Protein AF-A0A7K1A0Y6-F1 (afdb_monomer_lite)

Sequence (116 aa):
MRDPDEFDEFYKQTRERLLLQTYALTGDLTAARSAVRDAFVVGWHHWRKVSQYDDPETWARPHAWAHAQRRHTARLWHREKGLDPELRATLEALARLTVPQRKVLLLTHLAAVSMR

Structure (mmCIF, N/CA/C/O backbone):
data_AF-A0A7K1A0Y6-F1
#
_entry.id   AF-A0A7K1A0Y6-F1
#
loop_
_atom_site.group_PDB
_atom_site.id
_atom_site.type_symbol
_atom_site.label_atom_id
_atom_site.label_alt_id
_atom_site.label_comp_id
_atom_site.label_asym_id
_atom_site.label_entity_id
_atom_site.label_seq_id
_atom_site.pdbx_PDB_ins_code
_atom_site.Cartn_x
_atom_site.Cartn_y
_atom_site.Cartn_z
_atom_site.occupancy
_atom_site.B_iso_or_equiv
_atom_site.auth_seq_id
_atom_site.auth_comp_id
_atom_site.auth_asym_id
_atom_site.auth_atom_id
_atom_site.pdbx_PDB_model_num
ATOM 1 N N . MET A 1 1 ? 16.756 8.831 -19.567 1.00 57.28 1 MET A N 1
ATOM 2 C CA . MET A 1 1 ? 15.932 7.692 -19.126 1.00 57.28 1 MET A CA 1
ATOM 3 C C . MET A 1 1 ? 15.388 7.018 -20.372 1.00 57.28 1 MET A C 1
ATOM 5 O O . MET A 1 1 ? 14.887 7.730 -21.230 1.00 57.28 1 MET A O 1
ATOM 9 N N . ARG A 1 2 ? 15.604 5.710 -20.530 1.00 63.88 2 ARG A N 1
ATOM 10 C CA . ARG A 1 2 ? 15.008 4.918 -21.611 1.00 63.88 2 ARG A CA 1
ATOM 11 C C . ARG A 1 2 ? 13.776 4.261 -20.996 1.00 63.88 2 ARG A C 1
ATOM 13 O O . ARG A 1 2 ? 13.935 3.618 -19.968 1.00 63.88 2 ARG A O 1
ATOM 20 N N . ASP A 1 3 ? 12.622 4.507 -21.591 1.00 84.69 3 ASP A N 1
ATOM 21 C CA . ASP A 1 3 ? 11.316 3.937 -21.245 1.00 84.69 3 ASP A CA 1
ATOM 22 C C . ASP A 1 3 ? 10.489 4.575 -20.100 1.00 84.69 3 ASP A C 1
ATOM 24 O O . ASP A 1 3 ? 10.378 4.018 -19.007 1.00 84.69 3 ASP A O 1
ATOM 28 N N . PRO A 1 4 ? 9.911 5.775 -20.327 1.00 90.12 4 PRO A N 1
ATOM 29 C CA . PRO A 1 4 ? 8.864 6.334 -19.465 1.00 90.12 4 PRO A CA 1
ATOM 30 C C . PRO A 1 4 ? 7.581 5.491 -19.439 1.00 90.12 4 PRO A C 1
ATOM 32 O O . PRO A 1 4 ? 6.945 5.400 -18.391 1.00 90.12 4 PRO A O 1
ATOM 35 N N . ASP A 1 5 ? 7.214 4.877 -20.566 1.00 95.31 5 ASP A N 1
ATOM 36 C CA . ASP A 1 5 ? 5.932 4.187 -20.724 1.00 95.31 5 ASP A CA 1
ATOM 37 C C . ASP A 1 5 ? 5.909 2.875 -19.927 1.00 95.31 5 ASP A C 1
AT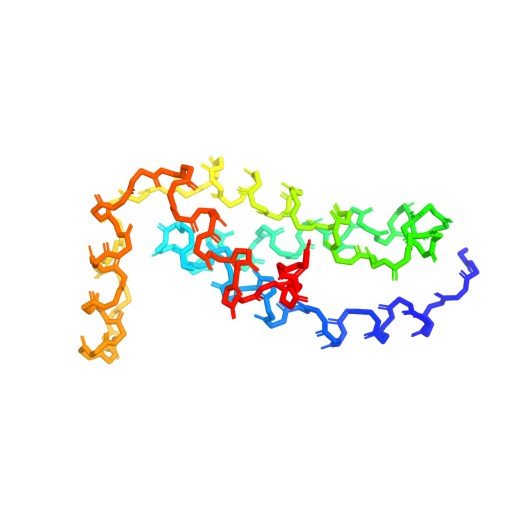OM 39 O O . ASP A 1 5 ? 4.941 2.598 -19.217 1.00 95.31 5 ASP A O 1
ATOM 43 N N . GLU A 1 6 ? 7.003 2.104 -19.944 1.00 95.44 6 GLU A N 1
ATOM 44 C CA . GLU A 1 6 ? 7.143 0.913 -19.098 1.00 95.44 6 GLU A CA 1
ATOM 45 C C . GLU A 1 6 ? 7.053 1.249 -17.599 1.00 95.44 6 GLU A C 1
ATOM 47 O O . GLU A 1 6 ? 6.445 0.502 -16.824 1.00 95.44 6 GLU A O 1
ATOM 52 N N . PHE A 1 7 ? 7.629 2.378 -17.167 1.00 96.19 7 PHE A N 1
ATOM 53 C CA . PHE A 1 7 ? 7.514 2.809 -15.773 1.00 96.19 7 PHE A CA 1
ATOM 54 C C . PHE A 1 7 ? 6.081 3.217 -15.422 1.00 96.19 7 PHE A C 1
ATOM 56 O O . PHE A 1 7 ? 5.598 2.880 -14.339 1.00 96.19 7 PHE A O 1
ATOM 63 N N . ASP A 1 8 ? 5.397 3.932 -16.315 1.00 97.00 8 ASP A N 1
ATOM 64 C CA . ASP A 1 8 ? 4.009 4.344 -16.112 1.00 97.00 8 ASP A CA 1
ATOM 65 C C . ASP A 1 8 ? 3.077 3.134 -15.990 1.00 97.00 8 ASP A C 1
ATOM 67 O O . ASP A 1 8 ? 2.202 3.113 -15.118 1.00 97.00 8 ASP A O 1
ATOM 71 N N . GLU A 1 9 ? 3.283 2.097 -16.802 1.00 96.19 9 GLU A N 1
ATOM 72 C CA . GLU A 1 9 ? 2.539 0.842 -16.685 1.00 96.19 9 GLU A CA 1
ATOM 73 C C . GLU A 1 9 ? 2.839 0.123 -15.368 1.00 96.19 9 GLU A C 1
ATOM 75 O O . GLU A 1 9 ? 1.909 -0.244 -14.641 1.00 96.19 9 GLU A O 1
ATOM 80 N N . PHE A 1 10 ? 4.113 0.019 -14.981 1.00 95.69 10 PHE A N 1
ATOM 81 C CA . PHE A 1 10 ? 4.492 -0.496 -13.664 1.00 95.69 10 PHE A CA 1
ATOM 82 C C . PHE A 1 10 ? 3.808 0.277 -12.525 1.00 95.69 10 PHE A C 1
ATOM 84 O O . PHE A 1 10 ? 3.238 -0.327 -11.610 1.00 95.69 10 PHE A O 1
ATOM 91 N N . TYR A 1 11 ? 3.808 1.610 -12.580 1.00 96.38 11 TYR A N 1
ATOM 92 C CA . TYR A 1 11 ? 3.152 2.459 -11.589 1.00 96.38 11 TYR A CA 1
ATOM 93 C C . TYR A 1 11 ? 1.645 2.187 -11.518 1.00 96.38 11 TYR A C 1
ATOM 95 O O . TYR A 1 11 ? 1.109 1.963 -10.428 1.00 96.38 11 TYR A O 1
ATOM 103 N N . LYS A 1 12 ? 0.948 2.170 -12.662 1.00 96.25 12 LYS A N 1
ATOM 104 C CA . LYS A 1 12 ? -0.501 1.909 -12.727 1.00 96.25 12 LYS A CA 1
ATOM 105 C C . LYS A 1 12 ? -0.857 0.540 -12.153 1.00 96.25 12 LYS A C 1
ATOM 107 O O . LYS A 1 12 ? -1.821 0.447 -11.397 1.00 96.25 12 LYS A O 1
ATOM 112 N N . GLN A 1 13 ? -0.070 -0.489 -12.462 1.00 94.56 13 GLN A N 1
ATOM 113 C CA . GLN A 1 13 ? -0.337 -1.866 -12.043 1.00 94.56 13 GLN A CA 1
ATOM 114 C C . GLN A 1 13 ? -0.077 -2.112 -10.549 1.00 94.56 13 GLN A C 1
ATOM 116 O O . GLN A 1 13 ? -0.739 -2.952 -9.940 1.00 94.56 13 GLN A O 1
ATOM 121 N N . THR A 1 14 ? 0.876 -1.400 -9.940 1.00 95.25 14 THR A N 1
ATOM 122 C CA . THR A 1 14 ? 1.390 -1.766 -8.604 1.00 95.25 14 THR A CA 1
ATOM 123 C C . THR A 1 14 ? 1.030 -0.779 -7.494 1.00 95.25 14 THR A C 1
ATOM 125 O O . THR A 1 14 ? 0.984 -1.162 -6.321 1.00 95.25 14 THR A O 1
ATOM 128 N N . ARG A 1 15 ? 0.723 0.489 -7.816 1.00 96.19 15 ARG A N 1
ATOM 129 C CA . ARG A 1 15 ? 0.549 1.549 -6.801 1.00 96.19 15 ARG A CA 1
ATOM 130 C C . ARG A 1 15 ? -0.547 1.257 -5.778 1.00 96.19 15 ARG A C 1
ATOM 132 O O . ARG A 1 15 ? -0.355 1.514 -4.592 1.00 96.19 15 ARG A O 1
ATOM 139 N N . GLU A 1 16 ? -1.688 0.731 -6.218 1.00 95.25 16 GLU A N 1
ATOM 140 C CA . GLU A 1 16 ? -2.858 0.511 -5.357 1.00 95.25 16 GLU A CA 1
ATOM 141 C C . GLU A 1 16 ? -2.602 -0.649 -4.401 1.00 95.25 16 GLU A C 1
ATOM 143 O O . GLU A 1 16 ? -2.864 -0.556 -3.202 1.00 95.25 16 GLU A O 1
ATOM 148 N N . ARG A 1 17 ? -1.968 -1.701 -4.917 1.00 94.81 17 ARG A N 1
ATOM 149 C CA . ARG A 1 17 ? -1.559 -2.872 -4.152 1.00 94.81 17 ARG A CA 1
ATOM 150 C C . ARG A 1 17 ? -0.501 -2.528 -3.101 1.00 94.81 17 ARG A C 1
ATOM 152 O O . ARG A 1 17 ? -0.648 -2.904 -1.936 1.00 94.81 17 ARG A O 1
ATOM 159 N N . LEU A 1 18 ? 0.519 -1.746 -3.462 1.00 96.81 18 LEU A N 1
ATOM 160 C CA . LEU A 1 18 ? 1.518 -1.255 -2.506 1.00 96.81 18 LEU A CA 1
ATOM 161 C C . LEU A 1 18 ? 0.910 -0.317 -1.453 1.00 96.81 18 LEU A C 1
ATOM 163 O O . LEU A 1 18 ? 1.303 -0.372 -0.282 1.00 96.81 18 LEU A O 1
ATOM 167 N N . LEU A 1 19 ? -0.065 0.515 -1.832 1.00 96.69 19 LEU A N 1
ATOM 168 C CA . LEU A 1 19 ? -0.789 1.369 -0.891 1.00 96.69 19 LEU A CA 1
ATOM 169 C C . LEU A 1 19 ? -1.590 0.540 0.114 1.00 96.69 19 LEU A C 1
ATOM 171 O O . LEU A 1 19 ? -1.469 0.766 1.317 1.00 96.69 19 LEU A O 1
ATOM 175 N N . LEU A 1 20 ? -2.339 -0.458 -0.357 1.00 94.62 20 LEU A N 1
ATOM 176 C CA . LEU A 1 20 ? -3.107 -1.341 0.515 1.00 94.62 20 LEU A CA 1
ATOM 177 C C . LEU A 1 20 ? -2.194 -2.104 1.483 1.00 94.62 20 LEU A C 1
ATOM 179 O O . LEU A 1 20 ? -2.467 -2.144 2.679 1.00 94.62 20 LEU A O 1
ATOM 183 N N . GLN A 1 21 ? -1.070 -2.643 1.001 1.00 95.94 21 GLN A N 1
ATOM 184 C CA . GLN A 1 21 ? -0.108 -3.343 1.854 1.00 95.94 21 GLN A CA 1
ATOM 185 C C . GLN A 1 21 ? 0.512 -2.428 2.914 1.00 95.94 21 GLN A C 1
ATOM 187 O O . GLN A 1 21 ? 0.594 -2.806 4.079 1.00 95.94 21 GLN A O 1
ATOM 192 N N . THR A 1 22 ? 0.963 -1.228 2.539 1.00 95.50 22 THR A N 1
ATOM 193 C CA . THR A 1 22 ? 1.588 -0.292 3.491 1.00 95.50 22 THR A CA 1
ATOM 194 C C . THR A 1 22 ? 0.585 0.247 4.510 1.00 95.50 22 THR A C 1
ATOM 196 O O . THR A 1 22 ? 0.939 0.425 5.681 1.00 95.50 22 THR A O 1
ATOM 199 N N . TYR A 1 23 ? -0.672 0.429 4.104 1.00 93.00 23 TYR A N 1
ATOM 200 C CA . TYR A 1 23 ? -1.752 0.792 5.010 1.00 93.00 23 TYR A CA 1
ATOM 201 C C . TYR A 1 23 ? -2.092 -0.355 5.963 1.00 93.00 23 TYR A C 1
ATOM 203 O O . TYR A 1 23 ? -2.029 -0.161 7.171 1.00 93.00 23 TYR A O 1
ATOM 211 N N . ALA A 1 24 ? -2.319 -1.570 5.468 1.00 92.62 24 ALA A N 1
ATOM 212 C CA . ALA A 1 24 ? -2.579 -2.741 6.307 1.00 92.62 24 ALA A CA 1
ATOM 213 C C . ALA A 1 24 ? -1.397 -3.083 7.239 1.00 92.62 24 ALA A C 1
ATOM 215 O O . ALA A 1 24 ? -1.583 -3.611 8.336 1.00 92.62 24 ALA A O 1
ATOM 216 N N . LEU A 1 25 ? -0.167 -2.739 6.842 1.00 93.50 25 LEU A N 1
ATOM 217 C CA . LEU A 1 25 ? 1.017 -2.910 7.676 1.00 93.50 25 LEU A CA 1
ATOM 218 C C . LEU A 1 25 ? 1.063 -1.931 8.855 1.00 93.50 25 LEU A C 1
ATOM 220 O O . LEU A 1 25 ? 1.633 -2.284 9.883 1.00 93.50 25 LEU A O 1
ATOM 224 N N . THR A 1 26 ? 0.519 -0.717 8.734 1.00 90.50 26 THR A N 1
ATOM 225 C CA . THR A 1 26 ? 0.760 0.371 9.708 1.00 90.50 26 THR A CA 1
ATOM 226 C C . THR A 1 26 ? -0.499 0.983 10.331 1.00 90.50 26 THR A C 1
ATOM 228 O O . THR A 1 26 ? -0.424 1.553 11.421 1.00 90.50 26 THR A O 1
ATOM 231 N N . GLY A 1 27 ? -1.645 0.876 9.660 1.00 88.12 27 GLY A N 1
ATOM 232 C CA . GLY A 1 27 ? -2.892 1.570 9.984 1.00 88.12 27 GLY A CA 1
ATOM 233 C C . GLY A 1 27 ? -2.839 3.090 9.777 1.00 88.12 27 GLY A C 1
ATO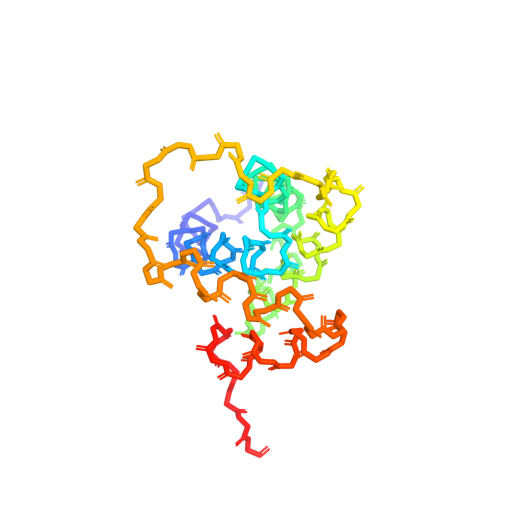M 234 O O . GLY A 1 27 ? -3.722 3.793 10.258 1.00 88.12 27 GLY A O 1
ATOM 235 N N . ASP A 1 28 ? -1.809 3.618 9.105 1.00 89.50 28 ASP A N 1
ATOM 236 C CA . ASP A 1 28 ? -1.589 5.055 8.895 1.00 89.50 28 ASP A CA 1
ATOM 237 C C . ASP A 1 28 ? -1.594 5.372 7.392 1.00 89.50 28 ASP A C 1
ATOM 239 O O . ASP A 1 28 ? -0.604 5.152 6.687 1.00 89.50 28 ASP A O 1
ATOM 243 N N . LEU A 1 29 ? -2.728 5.870 6.882 1.00 89.25 29 LEU A N 1
ATOM 244 C CA . LEU A 1 29 ? -2.897 6.128 5.449 1.00 89.25 29 LEU A CA 1
ATOM 245 C C . LEU A 1 29 ? -1.968 7.244 4.949 1.00 89.25 29 LEU A C 1
ATOM 247 O O . LEU A 1 29 ? -1.476 7.184 3.822 1.00 89.25 29 LEU A O 1
ATOM 251 N N . THR A 1 30 ? -1.682 8.244 5.785 1.00 90.69 30 THR A N 1
ATOM 252 C CA . THR A 1 30 ? -0.774 9.347 5.436 1.00 90.69 30 THR A CA 1
ATOM 253 C C . THR A 1 30 ? 0.656 8.838 5.274 1.00 90.69 30 THR A C 1
ATOM 255 O O . THR A 1 30 ? 1.325 9.158 4.282 1.00 90.69 30 THR A O 1
ATOM 258 N N . ALA A 1 31 ? 1.118 8.006 6.213 1.00 92.62 31 ALA A N 1
ATOM 259 C CA . ALA A 1 31 ? 2.424 7.361 6.121 1.00 92.62 31 ALA A CA 1
ATOM 260 C C . ALA A 1 31 ? 2.494 6.406 4.921 1.00 92.62 31 ALA A C 1
ATOM 262 O O . ALA A 1 31 ? 3.486 6.427 4.193 1.00 92.62 31 ALA A O 1
ATOM 263 N N . ALA A 1 32 ? 1.437 5.629 4.670 1.00 94.25 32 ALA A N 1
ATOM 264 C CA . ALA A 1 32 ? 1.339 4.713 3.536 1.00 94.25 32 ALA A CA 1
ATOM 265 C C . ALA A 1 32 ? 1.446 5.446 2.186 1.00 94.25 32 ALA A C 1
ATOM 267 O O . ALA A 1 32 ? 2.327 5.134 1.384 1.00 94.25 32 ALA A O 1
ATOM 268 N N . ARG A 1 33 ? 0.630 6.489 1.961 1.00 95.31 33 ARG A N 1
ATOM 269 C CA . ARG A 1 33 ? 0.673 7.306 0.731 1.00 95.31 33 ARG A CA 1
ATOM 270 C C . ARG A 1 33 ? 2.054 7.910 0.496 1.00 95.31 33 ARG A C 1
ATOM 272 O O . ARG A 1 33 ? 2.576 7.836 -0.615 1.00 95.31 33 ARG A O 1
ATOM 279 N N . SER A 1 34 ? 2.654 8.476 1.544 1.00 96.19 34 SER A N 1
ATOM 280 C CA . SER A 1 34 ? 3.988 9.079 1.461 1.00 96.19 34 SER A CA 1
ATOM 281 C C . SER A 1 34 ? 5.054 8.035 1.135 1.00 96.19 34 SER A C 1
ATOM 283 O O . SER A 1 34 ? 5.883 8.256 0.260 1.00 96.19 34 SER A O 1
ATOM 285 N N . ALA A 1 35 ? 5.005 6.873 1.787 1.00 97.56 35 ALA A N 1
ATOM 286 C CA . ALA A 1 35 ? 5.959 5.796 1.567 1.00 97.56 35 ALA A CA 1
ATOM 287 C C . ALA A 1 35 ? 5.883 5.209 0.152 1.00 97.56 35 ALA A C 1
ATOM 289 O O . ALA A 1 35 ? 6.922 4.955 -0.452 1.00 97.56 35 ALA A O 1
ATOM 290 N N . VAL A 1 36 ? 4.674 5.023 -0.386 1.00 98.00 36 VAL A N 1
ATOM 291 C CA . VAL A 1 36 ? 4.472 4.541 -1.759 1.00 98.00 36 VAL A CA 1
ATOM 292 C C . VAL A 1 36 ? 4.974 5.564 -2.772 1.00 98.00 36 VAL A C 1
ATOM 294 O O . VAL A 1 36 ? 5.725 5.203 -3.676 1.00 98.00 36 VAL A O 1
ATOM 297 N N . ARG A 1 37 ? 4.633 6.847 -2.597 1.00 97.69 37 ARG A N 1
ATOM 298 C CA . ARG A 1 37 ? 5.154 7.926 -3.446 1.00 97.69 37 ARG A CA 1
ATOM 299 C C . ARG A 1 37 ? 6.682 7.935 -3.446 1.00 97.69 37 ARG A C 1
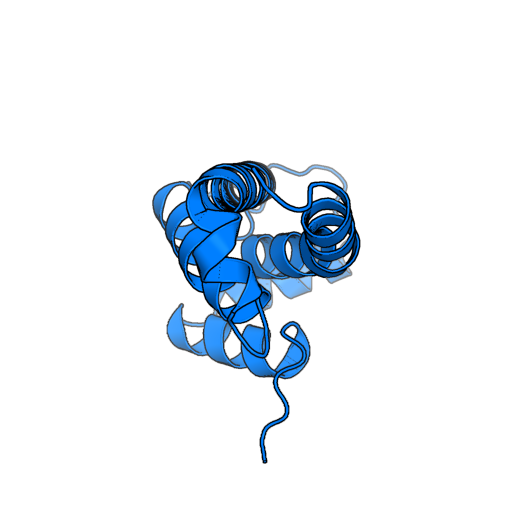ATOM 301 O O . ARG A 1 37 ? 7.285 7.931 -4.512 1.00 97.69 37 ARG A O 1
ATOM 308 N N . ASP A 1 38 ? 7.299 7.926 -2.267 1.00 97.56 38 ASP A N 1
ATOM 309 C CA . ASP A 1 38 ? 8.757 7.951 -2.138 1.00 97.56 38 ASP A CA 1
ATOM 310 C C . ASP A 1 38 ? 9.394 6.713 -2.796 1.00 97.56 38 ASP A C 1
ATOM 312 O O . ASP A 1 38 ? 10.405 6.837 -3.483 1.00 97.56 38 ASP A O 1
ATOM 316 N N . ALA A 1 39 ? 8.786 5.528 -2.653 1.00 97.88 39 ALA A N 1
ATOM 317 C CA . ALA A 1 39 ? 9.267 4.307 -3.297 1.00 97.88 39 ALA A CA 1
ATOM 318 C C . ALA A 1 39 ? 9.238 4.406 -4.830 1.00 97.88 39 ALA A C 1
ATOM 320 O O . ALA A 1 39 ? 10.207 4.004 -5.472 1.00 97.88 39 ALA A O 1
ATOM 321 N N . PHE A 1 40 ? 8.188 4.986 -5.420 1.00 97.75 40 PHE A N 1
ATOM 322 C CA . PHE A 1 40 ? 8.135 5.220 -6.866 1.00 97.75 40 PHE A CA 1
ATOM 323 C C . PHE A 1 40 ? 9.115 6.296 -7.329 1.00 97.75 40 PHE A C 1
ATOM 325 O O . PHE A 1 40 ? 9.753 6.109 -8.357 1.00 97.75 40 PHE A O 1
ATOM 332 N N . VAL A 1 41 ? 9.307 7.377 -6.565 1.00 97.25 41 VAL A N 1
ATOM 333 C CA . VAL A 1 41 ? 10.331 8.391 -6.878 1.00 97.25 41 VAL A CA 1
ATOM 334 C C . VAL A 1 41 ? 11.721 7.753 -6.914 1.00 97.25 41 VAL A C 1
ATOM 336 O O . VAL A 1 41 ? 12.475 7.939 -7.867 1.00 97.25 41 VAL A O 1
ATOM 339 N N . VAL A 1 42 ? 12.066 6.945 -5.909 1.00 96.44 42 VAL A N 1
ATOM 340 C CA . VAL A 1 42 ? 13.353 6.234 -5.890 1.00 96.44 42 VAL A CA 1
ATOM 341 C C . VAL A 1 42 ? 13.411 5.183 -7.005 1.00 96.44 42 VAL A C 1
ATOM 343 O O . VAL A 1 42 ? 14.455 5.037 -7.641 1.00 96.44 42 VAL A O 1
ATOM 346 N N . GLY A 1 43 ? 12.305 4.487 -7.280 1.00 96.56 43 GLY A N 1
ATOM 347 C CA . GLY A 1 43 ? 12.182 3.520 -8.373 1.00 96.56 43 GLY A CA 1
ATOM 348 C C . GLY A 1 43 ? 12.431 4.137 -9.744 1.00 96.56 43 GLY A C 1
ATOM 349 O O . GLY A 1 43 ? 13.192 3.575 -10.524 1.00 96.56 43 GLY A O 1
ATOM 350 N N . TRP A 1 44 ? 11.898 5.332 -9.992 1.00 96.38 44 TRP A N 1
ATOM 351 C CA . TRP A 1 44 ? 12.137 6.108 -11.207 1.00 96.38 44 TRP A CA 1
ATOM 352 C C . TRP A 1 44 ? 13.625 6.397 -11.413 1.00 96.38 44 TRP A C 1
ATOM 354 O O . TRP A 1 44 ? 14.190 6.102 -12.466 1.00 96.38 44 TRP A O 1
ATOM 364 N N . HIS A 1 45 ? 14.305 6.886 -10.370 1.00 95.81 45 HIS A N 1
ATOM 365 C CA . HIS A 1 45 ? 15.747 7.142 -10.425 1.00 95.81 45 HIS A CA 1
ATOM 366 C C . HIS A 1 45 ? 16.577 5.879 -10.701 1.00 95.81 45 HIS A C 1
ATOM 368 O O . HIS A 1 45 ? 17.670 5.974 -11.259 1.00 95.81 45 HIS A O 1
ATOM 374 N N . HIS A 1 46 ? 16.060 4.699 -10.350 1.00 95.19 46 HIS A N 1
ATOM 375 C CA . HIS A 1 46 ? 16.730 3.414 -10.534 1.00 95.19 46 HIS A CA 1
ATOM 376 C C . HIS A 1 46 ? 16.090 2.549 -11.628 1.00 95.19 46 HIS A C 1
ATOM 378 O O . HIS A 1 46 ? 16.397 1.358 -11.697 1.00 95.19 46 HIS A O 1
ATOM 384 N N . TRP A 1 47 ? 15.253 3.115 -12.508 1.00 96.12 47 TRP A N 1
ATOM 385 C CA . TRP A 1 47 ? 14.369 2.326 -13.374 1.00 96.12 47 TRP A CA 1
ATOM 386 C C . TRP A 1 47 ? 15.100 1.292 -14.234 1.00 96.12 47 TRP A C 1
ATOM 388 O O . TRP A 1 47 ? 14.667 0.148 -14.329 1.00 96.12 47 TRP A O 1
ATOM 398 N N . ARG A 1 48 ? 16.288 1.633 -14.751 1.00 93.94 48 ARG A N 1
ATOM 399 C CA . ARG A 1 48 ? 17.140 0.707 -15.523 1.00 93.94 48 ARG A CA 1
ATOM 400 C C . ARG A 1 48 ? 17.483 -0.586 -14.769 1.00 93.94 48 ARG A C 1
ATOM 402 O O . ARG A 1 48 ? 17.727 -1.606 -15.393 1.00 93.94 48 ARG A O 1
ATOM 409 N N . LYS A 1 49 ? 17.583 -0.528 -13.441 1.00 94.44 49 LYS A N 1
ATOM 410 C CA . LYS A 1 49 ? 17.815 -1.698 -12.584 1.00 94.44 49 LYS A CA 1
ATOM 411 C C . LYS A 1 49 ? 16.498 -2.381 -12.223 1.00 94.44 49 LYS A C 1
ATOM 413 O O . LYS A 1 49 ? 16.459 -3.599 -12.168 1.00 94.44 49 LYS A O 1
ATOM 418 N N . VAL A 1 50 ? 15.457 -1.602 -11.936 1.00 95.75 50 VAL A N 1
ATOM 419 C CA . VAL A 1 50 ? 14.159 -2.109 -11.464 1.00 95.75 50 VAL A CA 1
ATOM 420 C C . VAL A 1 50 ? 13.438 -2.912 -12.548 1.00 95.75 50 VAL A C 1
ATOM 422 O O . VAL A 1 50 ? 12.955 -4.000 -12.262 1.00 95.75 50 VAL A O 1
ATOM 425 N N . SER A 1 51 ? 13.454 -2.432 -13.793 1.00 95.38 51 SER A N 1
ATOM 426 C CA . SER A 1 51 ? 12.881 -3.110 -14.971 1.00 95.38 51 SER A CA 1
ATOM 427 C C . SER A 1 51 ? 13.517 -4.468 -15.295 1.00 95.38 51 SER A C 1
ATOM 429 O O . SER A 1 51 ? 12.941 -5.245 -16.043 1.00 95.38 51 SER A O 1
ATOM 431 N N . GLN A 1 52 ? 14.692 -4.781 -14.737 1.00 94.75 52 GLN A N 1
ATOM 432 C CA . GLN A 1 52 ? 15.376 -6.063 -14.953 1.00 94.75 52 GLN A CA 1
ATOM 433 C C . GLN A 1 52 ? 14.909 -7.173 -13.999 1.00 94.75 52 GLN A C 1
ATOM 435 O O . GLN A 1 52 ? 15.393 -8.297 -14.101 1.00 94.75 52 GLN A O 1
ATOM 440 N N . TYR A 1 53 ? 14.038 -6.864 -13.036 1.00 94.31 53 TYR A N 1
ATOM 441 C CA . TYR A 1 53 ? 13.467 -7.857 -12.127 1.00 94.31 53 TYR A CA 1
ATOM 442 C C . TYR A 1 53 ? 12.301 -8.560 -12.822 1.00 94.31 53 TYR A C 1
ATOM 444 O O . TYR A 1 53 ? 11.490 -7.890 -13.455 1.00 94.31 53 TYR A O 1
ATOM 452 N N . ASP A 1 54 ? 12.163 -9.873 -12.614 1.00 92.38 54 ASP A N 1
ATOM 453 C CA . ASP A 1 54 ? 10.988 -10.632 -13.079 1.00 92.38 54 ASP A CA 1
ATOM 454 C C . ASP A 1 54 ? 9.677 -10.029 -12.540 1.00 92.38 54 ASP A C 1
ATOM 456 O O . ASP A 1 54 ? 8.660 -9.998 -13.226 1.00 92.38 54 ASP A O 1
ATOM 460 N N . ASP A 1 55 ? 9.726 -9.509 -11.307 1.00 92.25 55 ASP A N 1
ATOM 461 C CA . ASP A 1 55 ? 8.683 -8.685 -10.699 1.00 92.25 55 ASP A CA 1
ATOM 462 C C . ASP A 1 55 ? 9.292 -7.385 -10.131 1.00 92.25 55 ASP A C 1
ATOM 464 O O . ASP A 1 55 ? 9.871 -7.390 -9.033 1.00 92.25 55 ASP A O 1
ATOM 468 N N . PRO A 1 56 ? 9.142 -6.245 -10.832 1.00 94.56 56 PRO A N 1
ATOM 469 C CA . PRO A 1 56 ? 9.558 -4.929 -10.348 1.00 94.56 56 PRO A CA 1
ATOM 470 C C . PRO A 1 56 ? 8.969 -4.540 -8.981 1.00 94.56 56 PRO A C 1
ATOM 472 O O . PRO A 1 56 ? 9.602 -3.806 -8.211 1.00 94.56 56 PRO A O 1
ATOM 475 N N . GLU A 1 57 ? 7.780 -5.043 -8.621 1.00 94.50 57 GLU A N 1
ATOM 476 C CA . GLU A 1 57 ? 7.161 -4.749 -7.326 1.00 94.50 57 GLU A CA 1
ATOM 477 C C . GLU A 1 57 ? 7.976 -5.335 -6.171 1.00 94.50 57 GLU A C 1
ATOM 479 O O . GLU A 1 57 ? 8.077 -4.711 -5.113 1.00 94.50 57 GLU A O 1
ATOM 484 N N . THR A 1 58 ? 8.625 -6.484 -6.366 1.00 94.56 58 THR A N 1
ATOM 485 C CA . THR A 1 58 ? 9.494 -7.108 -5.358 1.00 94.56 58 THR A CA 1
ATOM 486 C C . THR A 1 58 ? 10.693 -6.224 -4.994 1.00 94.56 58 THR A C 1
ATOM 488 O O . THR A 1 58 ? 11.157 -6.260 -3.851 1.00 94.56 58 THR A O 1
ATOM 491 N N . TRP A 1 59 ? 11.137 -5.341 -5.895 1.00 95.88 59 TRP A N 1
ATOM 492 C CA . TRP A 1 59 ? 12.134 -4.316 -5.578 1.00 95.88 59 TRP A CA 1
ATOM 493 C C . TRP A 1 59 ? 11.534 -3.125 -4.808 1.00 95.88 59 TRP A C 1
ATOM 495 O O . TRP A 1 59 ? 12.119 -2.647 -3.830 1.00 95.88 59 TRP A O 1
ATOM 505 N N . ALA A 1 60 ? 10.353 -2.642 -5.208 1.00 96.12 60 ALA A N 1
ATOM 506 C CA . ALA A 1 60 ? 9.721 -1.459 -4.612 1.00 96.12 60 ALA A CA 1
ATOM 507 C C . ALA A 1 60 ? 9.101 -1.729 -3.226 1.00 96.12 60 ALA A C 1
ATOM 509 O O . ALA A 1 60 ? 9.169 -0.884 -2.328 1.00 96.12 60 ALA A O 1
ATOM 510 N N . ARG A 1 61 ? 8.538 -2.924 -3.019 1.00 96.94 61 ARG A N 1
ATOM 511 C CA . ARG A 1 61 ? 7.858 -3.361 -1.791 1.00 96.94 61 ARG A CA 1
ATOM 512 C C . ARG A 1 61 ? 8.685 -3.154 -0.517 1.00 96.94 61 ARG A C 1
ATOM 514 O O . ARG A 1 61 ? 8.176 -2.490 0.389 1.00 96.94 61 ARG A O 1
ATOM 521 N N . PRO A 1 62 ? 9.935 -3.649 -0.394 1.00 96.31 62 PRO A N 1
ATOM 522 C CA . PRO A 1 62 ? 10.721 -3.450 0.823 1.00 96.31 62 PRO A CA 1
ATOM 523 C C . PRO A 1 62 ? 10.998 -1.969 1.111 1.00 96.31 62 PRO A C 1
ATOM 525 O O . PRO A 1 62 ? 10.987 -1.576 2.279 1.00 96.31 62 PRO A O 1
ATOM 528 N N . HIS A 1 63 ? 11.171 -1.132 0.080 1.00 96.50 63 HIS A N 1
ATOM 529 C CA . HIS A 1 63 ? 11.344 0.314 0.242 1.00 96.50 63 HIS A CA 1
ATOM 530 C C . HIS A 1 63 ? 10.071 0.961 0.795 1.00 96.50 63 HIS A C 1
ATOM 532 O O . HIS A 1 63 ? 10.121 1.622 1.835 1.00 96.50 63 HIS A O 1
ATOM 538 N N . ALA A 1 64 ? 8.923 0.704 0.163 1.00 97.69 64 ALA A N 1
ATOM 539 C CA . ALA A 1 64 ? 7.631 1.218 0.610 1.00 97.69 64 ALA A CA 1
ATOM 540 C C . ALA A 1 64 ? 7.313 0.761 2.046 1.00 97.69 64 ALA A C 1
ATOM 542 O O . ALA A 1 64 ? 6.963 1.569 2.907 1.00 97.69 64 ALA A O 1
ATOM 543 N N . TRP A 1 65 ? 7.512 -0.522 2.355 1.00 97.31 65 TRP A N 1
ATOM 544 C CA . TRP A 1 65 ? 7.259 -1.070 3.687 1.00 97.31 65 TRP A CA 1
ATOM 545 C C . TRP A 1 65 ? 8.179 -0.470 4.745 1.00 97.31 65 TRP A C 1
ATOM 547 O O . TRP A 1 65 ? 7.715 -0.130 5.836 1.00 97.31 65 TRP A O 1
ATOM 557 N N . ALA A 1 66 ? 9.477 -0.342 4.462 1.00 96.31 66 ALA A N 1
ATOM 558 C CA . ALA A 1 66 ? 10.427 0.258 5.393 1.00 96.31 66 ALA A CA 1
ATOM 559 C C . ALA A 1 66 ? 10.112 1.740 5.638 1.00 96.31 66 ALA A C 1
ATOM 561 O O . ALA A 1 66 ? 10.129 2.184 6.786 1.00 96.31 66 ALA A O 1
ATOM 562 N N . HIS A 1 67 ? 9.778 2.501 4.590 1.00 96.06 67 HIS A N 1
ATOM 563 C CA . HIS A 1 67 ? 9.395 3.908 4.720 1.00 96.06 67 HIS A CA 1
ATOM 564 C C . HIS A 1 67 ? 8.110 4.078 5.537 1.00 96.06 67 HIS A C 1
ATOM 566 O O . HIS A 1 67 ? 8.084 4.930 6.426 1.00 96.06 67 HIS A O 1
ATOM 572 N N . ALA A 1 68 ? 7.092 3.244 5.299 1.00 95.19 68 ALA A N 1
ATOM 573 C CA . ALA A 1 68 ? 5.843 3.272 6.055 1.00 95.19 68 ALA A CA 1
ATOM 574 C C . ALA A 1 68 ? 6.085 2.954 7.539 1.00 95.19 68 ALA A C 1
ATOM 576 O O . ALA A 1 68 ? 5.698 3.728 8.406 1.00 95.19 68 ALA A O 1
ATOM 577 N N . GLN A 1 69 ? 6.815 1.877 7.849 1.00 93.44 69 GLN A N 1
ATOM 578 C CA . GLN A 1 69 ? 7.139 1.500 9.235 1.00 93.44 69 GLN A CA 1
ATOM 579 C C . GLN A 1 69 ? 8.025 2.525 9.957 1.00 93.44 69 GLN A C 1
ATOM 581 O O . GLN A 1 69 ? 7.935 2.665 11.168 1.00 93.44 69 GLN A O 1
ATOM 586 N N . ARG A 1 70 ? 8.900 3.254 9.262 1.00 92.31 70 ARG A N 1
ATOM 587 C CA . ARG A 1 70 ? 9.711 4.298 9.916 1.00 92.31 70 ARG A CA 1
ATOM 588 C C . ARG A 1 70 ? 8.912 5.561 10.216 1.00 92.31 70 ARG A C 1
ATOM 590 O O . ARG A 1 70 ? 9.230 6.258 11.169 1.00 92.31 70 ARG A O 1
ATOM 597 N N . ARG A 1 71 ? 7.917 5.874 9.382 1.00 88.00 71 ARG A N 1
ATOM 598 C CA . ARG A 1 71 ? 7.155 7.128 9.455 1.00 88.00 71 ARG A CA 1
ATOM 599 C C . ARG A 1 71 ? 5.787 6.987 10.110 1.00 88.00 71 ARG A C 1
ATOM 601 O O . ARG A 1 71 ? 5.191 8.009 10.433 1.00 88.00 71 ARG A O 1
ATOM 608 N N . HIS A 1 72 ? 5.291 5.766 10.309 1.00 85.69 72 HIS A N 1
ATOM 609 C CA . HIS A 1 72 ? 4.036 5.569 11.022 1.00 85.69 72 HIS A CA 1
ATOM 610 C C . HIS A 1 72 ? 4.178 6.042 12.469 1.00 85.69 72 HIS A C 1
ATOM 612 O O . HIS A 1 72 ? 5.164 5.759 13.149 1.00 85.69 72 HIS A O 1
ATOM 618 N N . THR A 1 73 ? 3.171 6.761 12.945 1.00 76.19 73 THR A N 1
ATOM 619 C CA . THR A 1 73 ? 3.139 7.305 14.312 1.00 76.19 73 THR A CA 1
ATOM 620 C C . THR A 1 73 ? 2.015 6.662 15.116 1.00 76.19 73 THR A C 1
ATOM 622 O O . THR A 1 73 ? 1.340 7.326 15.897 1.00 76.19 73 THR A O 1
ATOM 625 N N . ALA A 1 74 ? 1.768 5.369 14.874 1.00 62.16 74 ALA A N 1
ATOM 626 C CA . ALA A 1 74 ? 0.547 4.647 15.226 1.00 62.16 74 ALA A CA 1
ATOM 627 C C . ALA A 1 74 ? 0.161 4.705 16.723 1.00 62.16 74 ALA A C 1
ATOM 629 O O . ALA A 1 74 ? 0.399 3.791 17.505 1.00 62.16 74 ALA A O 1
ATOM 630 N N . ARG A 1 75 ? -0.521 5.800 17.075 1.00 58.00 75 ARG A N 1
ATOM 631 C CA . ARG A 1 75 ? -1.680 5.909 17.979 1.00 58.00 75 ARG A CA 1
ATOM 632 C C . ARG A 1 75 ? -2.902 6.485 17.238 1.00 58.00 75 ARG A C 1
ATOM 634 O O . ARG A 1 75 ? -3.903 6.841 17.847 1.00 58.00 75 ARG A O 1
ATOM 641 N N . LEU A 1 76 ? -2.811 6.608 15.910 1.00 55.97 76 LEU A N 1
ATOM 642 C CA . LEU A 1 76 ? -3.770 7.300 15.044 1.00 55.97 76 LEU A CA 1
ATOM 643 C C . LEU A 1 76 ? -4.692 6.354 14.263 1.00 55.97 76 LEU A C 1
ATOM 645 O O . LEU A 1 76 ? -5.328 6.798 13.312 1.00 55.97 76 LEU A O 1
ATOM 649 N N . TRP A 1 77 ? -4.852 5.098 14.700 1.00 55.09 77 TRP A N 1
ATOM 650 C CA . TRP A 1 77 ? -5.862 4.161 14.165 1.00 55.09 77 TRP A CA 1
ATOM 651 C C . TRP A 1 77 ? -7.310 4.683 14.301 1.00 55.09 77 TRP A C 1
ATOM 653 O O . TRP A 1 77 ? -8.247 4.105 13.763 1.00 55.09 77 TRP A O 1
ATOM 663 N N . HIS A 1 78 ? -7.479 5.829 14.970 1.00 53.25 78 HIS A N 1
ATOM 664 C CA . HIS A 1 78 ? -8.739 6.531 15.194 1.00 53.25 78 HIS A CA 1
ATOM 665 C C . HIS A 1 78 ? -8.829 7.918 14.531 1.00 53.25 78 HIS A C 1
ATOM 667 O O . HIS A 1 78 ? -9.811 8.624 14.758 1.00 53.25 78 HIS A O 1
ATOM 673 N N . ARG A 1 79 ? -7.827 8.370 13.753 1.00 55.00 79 ARG A N 1
ATOM 674 C CA . ARG A 1 79 ? -7.885 9.723 13.156 1.00 55.00 79 ARG A CA 1
ATOM 675 C C . ARG A 1 79 ? -8.777 9.792 11.918 1.00 55.00 79 ARG A C 1
ATOM 677 O O . ARG A 1 79 ? -9.346 10.852 11.660 1.00 55.00 79 ARG A O 1
ATOM 684 N N . GLU A 1 80 ? -8.930 8.689 11.186 1.00 62.84 80 GLU A N 1
ATOM 685 C CA . GLU A 1 80 ? -9.881 8.621 10.076 1.00 62.84 80 GLU A CA 1
ATOM 686 C C . GLU A 1 80 ? -11.304 8.445 10.607 1.00 62.84 80 GLU A C 1
ATOM 688 O O . GLU A 1 80 ? -11.795 7.349 10.897 1.00 62.84 80 GLU A O 1
ATOM 693 N N . LYS A 1 81 ? -11.965 9.591 10.771 1.00 64.62 81 LYS A N 1
ATOM 694 C CA . LYS A 1 81 ? -13.398 9.660 11.037 1.00 64.62 81 LYS A CA 1
ATOM 695 C C . LYS A 1 81 ? -14.141 9.100 9.824 1.00 64.62 81 LYS A C 1
ATOM 697 O O . LYS A 1 81 ? -13.845 9.484 8.699 1.00 64.62 81 LYS A O 1
ATOM 702 N N . GLY A 1 82 ? -15.109 8.219 10.062 1.00 73.12 82 GLY A N 1
ATOM 703 C CA . GLY A 1 82 ? -15.941 7.658 8.994 1.00 73.12 82 GLY A CA 1
ATOM 704 C C . GLY A 1 82 ? -15.371 6.420 8.303 1.00 73.12 82 GLY A C 1
ATOM 705 O O . GLY A 1 82 ? -15.929 6.009 7.293 1.00 73.12 82 GLY A O 1
ATOM 706 N N . LEU A 1 83 ? -14.312 5.798 8.842 1.00 78.56 83 LEU A N 1
ATOM 707 C CA . LEU A 1 83 ? -13.946 4.449 8.408 1.00 78.56 83 LEU A CA 1
ATOM 708 C C . LEU A 1 83 ? -15.133 3.501 8.585 1.00 78.56 83 LEU A C 1
ATOM 710 O O . LEU A 1 83 ? -15.792 3.497 9.635 1.00 78.56 83 LEU A O 1
ATOM 714 N N . ASP A 1 84 ? -15.352 2.682 7.568 1.00 85.25 84 ASP A N 1
ATOM 715 C CA . ASP A 1 84 ? -16.282 1.569 7.628 1.00 85.25 84 ASP A CA 1
ATOM 716 C C . ASP A 1 84 ? -15.974 0.667 8.854 1.00 85.25 84 ASP A C 1
ATOM 718 O O . ASP A 1 84 ? -14.796 0.429 9.161 1.00 85.25 84 ASP A O 1
ATOM 722 N N . PRO A 1 85 ? -16.987 0.221 9.627 1.00 87.00 85 PRO A N 1
ATOM 723 C CA . PRO A 1 85 ? -16.767 -0.607 10.810 1.00 87.00 85 PRO A CA 1
ATOM 724 C C . PRO A 1 85 ? -16.022 -1.918 10.543 1.00 87.00 85 PRO A C 1
ATOM 726 O O . PRO A 1 85 ? -15.208 -2.311 11.380 1.00 87.00 85 PRO A O 1
ATOM 729 N N . GLU A 1 86 ? -16.254 -2.570 9.402 1.00 87.56 86 GLU A N 1
ATOM 730 C CA . GLU A 1 86 ? -15.580 -3.822 9.044 1.00 87.56 86 GLU A CA 1
ATOM 731 C C . GLU A 1 86 ? -14.101 -3.573 8.729 1.00 87.56 86 GLU A C 1
ATOM 733 O O . GLU A 1 86 ? -13.214 -4.275 9.232 1.00 87.56 86 GLU A O 1
ATOM 738 N N . LEU A 1 87 ? -13.805 -2.498 7.993 1.00 85.31 87 LEU A N 1
ATOM 739 C CA . LEU A 1 87 ? -12.430 -2.061 7.757 1.00 85.31 87 LEU A CA 1
ATOM 740 C C . LEU A 1 87 ? -11.705 -1.725 9.070 1.00 85.31 87 LEU A C 1
ATOM 742 O O . LEU A 1 87 ? -10.560 -2.135 9.272 1.00 85.31 87 LEU A O 1
ATOM 746 N N . ARG A 1 88 ? -12.371 -1.029 9.999 1.00 85.69 88 ARG A N 1
ATOM 747 C CA . ARG A 1 88 ? -11.806 -0.732 11.326 1.00 85.69 88 ARG A CA 1
ATOM 748 C C . ARG A 1 88 ? -11.485 -2.011 12.099 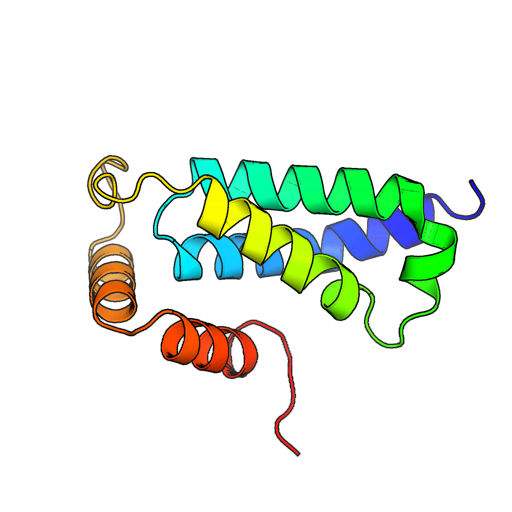1.00 85.69 88 ARG A C 1
ATOM 750 O O . ARG A 1 88 ? -10.368 -2.144 12.594 1.00 85.69 88 ARG A O 1
ATOM 757 N N . ALA A 1 89 ? -12.424 -2.956 12.156 1.00 88.69 89 ALA A N 1
ATOM 758 C CA . ALA A 1 89 ? -12.222 -4.242 12.820 1.00 88.69 89 ALA A CA 1
ATOM 759 C C . ALA A 1 89 ? -11.056 -5.031 12.197 1.00 88.69 89 ALA A C 1
ATOM 761 O O . ALA A 1 89 ? -10.254 -5.632 12.912 1.00 88.69 89 ALA A O 1
ATOM 762 N N . THR A 1 90 ? -10.907 -4.969 10.872 1.00 89.31 90 THR A N 1
ATOM 763 C CA . THR A 1 90 ? -9.791 -5.595 10.150 1.00 89.31 90 THR A CA 1
ATOM 764 C C . THR A 1 90 ? -8.444 -4.990 10.552 1.00 89.31 90 THR A C 1
ATOM 766 O O . THR A 1 90 ? -7.499 -5.721 10.854 1.00 89.31 90 THR A O 1
ATOM 769 N N . LEU A 1 91 ? -8.342 -3.659 10.610 1.00 87.75 91 LEU A N 1
ATOM 770 C CA . LEU A 1 91 ? -7.114 -2.974 11.030 1.00 87.75 91 LEU A CA 1
ATOM 771 C C . LEU A 1 91 ? -6.773 -3.259 12.499 1.00 87.75 91 LEU A C 1
ATOM 773 O O . LEU A 1 91 ? -5.607 -3.487 12.823 1.00 87.75 91 LEU A O 1
ATOM 777 N N . GLU A 1 92 ? -7.776 -3.314 13.376 1.00 88.06 92 GLU A N 1
ATOM 778 C CA . GLU A 1 92 ? -7.608 -3.710 14.779 1.00 88.06 92 GLU A CA 1
ATOM 779 C C . GLU A 1 92 ? -7.151 -5.169 14.924 1.00 88.06 92 GLU A C 1
ATOM 781 O O . GLU A 1 92 ? -6.315 -5.475 15.777 1.00 88.06 92 GLU A O 1
ATOM 786 N N . ALA A 1 93 ? -7.646 -6.080 14.084 1.00 91.69 93 ALA A N 1
ATOM 787 C CA . ALA A 1 93 ? -7.192 -7.467 14.062 1.00 91.69 93 ALA A CA 1
ATOM 788 C C . ALA A 1 93 ? -5.733 -7.575 13.586 1.00 91.69 93 ALA A C 1
ATOM 790 O O . ALA A 1 93 ? -4.919 -8.233 14.236 1.00 91.69 93 ALA A O 1
ATOM 791 N N . LEU A 1 94 ? -5.369 -6.872 12.507 1.00 91.31 94 LEU A N 1
ATOM 792 C CA . LEU A 1 94 ? -3.990 -6.813 12.006 1.00 91.31 94 LEU A CA 1
ATOM 793 C C . LEU A 1 94 ? -3.031 -6.215 13.042 1.00 91.31 94 LEU A C 1
ATOM 795 O O . LEU A 1 94 ? -1.899 -6.677 13.182 1.00 91.31 94 LEU A O 1
ATOM 799 N N . ALA A 1 95 ? -3.482 -5.219 13.802 1.00 88.44 95 ALA A N 1
ATOM 800 C CA . ALA A 1 95 ? -2.720 -4.592 14.874 1.00 88.44 95 ALA A CA 1
ATOM 801 C C . ALA A 1 95 ? -2.330 -5.549 16.012 1.00 88.44 95 ALA A C 1
ATOM 803 O O . ALA A 1 95 ? -1.293 -5.347 16.646 1.00 88.44 95 ALA A O 1
ATOM 804 N N . 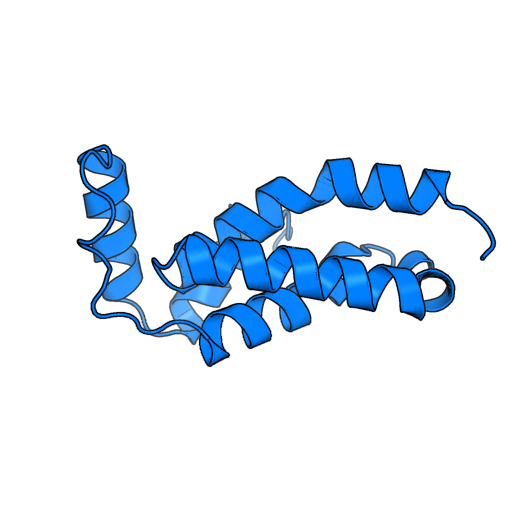ARG A 1 96 ? -3.121 -6.602 16.257 1.00 92.00 96 ARG A N 1
ATOM 805 C CA . ARG A 1 96 ? -2.813 -7.636 17.264 1.00 92.00 96 ARG A CA 1
ATOM 806 C C . ARG A 1 96 ? -1.673 -8.560 16.837 1.00 92.00 96 ARG A C 1
ATOM 808 O O . ARG A 1 96 ? -1.136 -9.291 17.664 1.00 92.00 96 ARG A O 1
ATOM 815 N N . LEU A 1 97 ? -1.295 -8.533 15.561 1.00 93.88 97 LEU A N 1
ATOM 816 C CA . LEU A 1 97 ? -0.219 -9.346 15.017 1.00 93.88 97 LEU A CA 1
ATOM 817 C C . LEU A 1 97 ? 1.133 -8.634 15.122 1.00 93.88 97 LEU A C 1
ATOM 819 O O . LEU A 1 97 ? 1.269 -7.417 14.919 1.00 93.88 97 LEU A O 1
ATOM 823 N N . THR A 1 98 ? 2.180 -9.427 15.336 1.00 94.19 98 THR A N 1
ATOM 824 C CA . THR A 1 98 ? 3.559 -8.946 15.217 1.00 94.19 98 THR A CA 1
ATOM 825 C C . THR A 1 98 ? 3.834 -8.470 13.787 1.00 94.19 98 THR A C 1
ATOM 827 O O . THR A 1 98 ? 3.201 -8.905 12.821 1.00 94.19 98 THR A O 1
ATOM 830 N N . VAL A 1 99 ? 4.803 -7.568 13.623 1.00 91.75 99 VAL A N 1
ATOM 831 C CA . VAL A 1 99 ? 5.192 -7.066 12.295 1.00 91.75 99 VAL A CA 1
ATOM 832 C C . VAL A 1 99 ? 5.557 -8.205 11.324 1.00 91.75 99 VAL A C 1
ATOM 834 O O . VAL A 1 99 ? 5.085 -8.157 10.188 1.00 91.75 99 VAL A O 1
ATOM 837 N N . PRO A 1 100 ? 6.333 -9.240 11.712 1.00 95.19 100 PRO A N 1
ATOM 838 C CA . PRO A 1 100 ? 6.591 -10.381 10.833 1.00 95.19 100 PRO A CA 1
ATOM 839 C C . PRO A 1 100 ? 5.317 -11.122 10.408 1.00 95.19 100 PRO A C 1
ATOM 841 O O . PRO A 1 100 ? 5.151 -11.392 9.223 1.00 95.19 100 PRO A O 1
ATOM 844 N N . GLN A 1 101 ? 4.385 -11.382 11.333 1.00 95.88 101 GLN A N 1
ATOM 845 C CA . GLN A 1 101 ? 3.112 -12.049 11.019 1.00 95.88 101 GLN A CA 1
ATOM 846 C C . GLN A 1 101 ? 2.268 -11.239 10.028 1.00 95.88 101 GLN A C 1
ATOM 848 O O . GLN A 1 101 ? 1.772 -11.797 9.051 1.00 95.88 101 GLN A O 1
ATOM 853 N N . ARG A 1 102 ? 2.166 -9.913 10.220 1.00 95.38 102 AR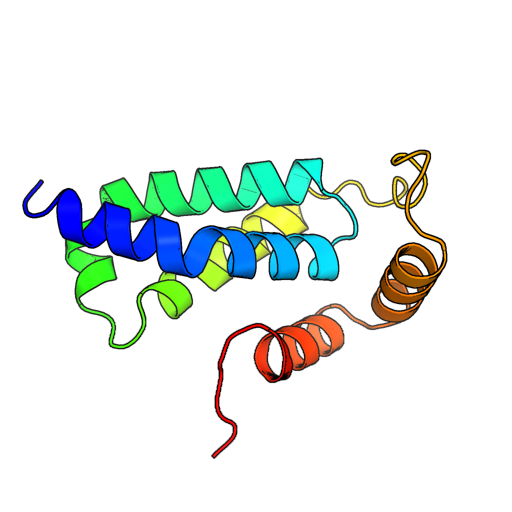G A N 1
ATOM 854 C CA . ARG A 1 102 ? 1.508 -9.026 9.245 1.00 95.38 102 ARG A CA 1
ATOM 855 C C . ARG A 1 102 ? 2.152 -9.149 7.873 1.00 95.38 102 ARG A C 1
ATOM 857 O O . ARG A 1 102 ? 1.453 -9.367 6.896 1.00 95.38 102 ARG A O 1
ATOM 864 N N . LYS A 1 103 ? 3.480 -9.059 7.789 1.00 94.88 103 LYS A N 1
ATOM 865 C CA . LYS A 1 103 ? 4.203 -9.158 6.513 1.00 94.88 103 LYS A CA 1
ATOM 866 C C . LYS A 1 103 ? 3.916 -10.470 5.782 1.00 94.88 103 LYS A C 1
ATOM 868 O O . LYS A 1 103 ? 3.668 -10.426 4.584 1.00 94.88 103 LYS A O 1
ATOM 873 N N . VAL A 1 104 ? 3.897 -11.602 6.487 1.00 95.12 104 VAL A N 1
ATOM 874 C CA . VAL A 1 104 ? 3.566 -12.910 5.892 1.00 95.12 104 VAL A CA 1
ATOM 875 C C . VAL A 1 104 ? 2.151 -12.915 5.308 1.00 95.12 104 VAL A C 1
ATOM 877 O O . VAL A 1 104 ? 1.976 -13.297 4.151 1.00 95.12 104 VAL A O 1
ATOM 880 N N . LEU A 1 105 ? 1.153 -12.429 6.054 1.00 93.69 105 LEU A N 1
ATOM 881 C CA . LEU A 1 105 ? -0.223 -12.326 5.552 1.00 93.69 105 LEU A CA 1
ATOM 882 C C . LEU A 1 105 ? -0.316 -11.424 4.319 1.00 93.69 105 LEU A C 1
ATOM 884 O O . LEU A 1 105 ? -0.945 -11.790 3.332 1.00 93.69 105 LEU A O 1
ATOM 888 N N . LEU A 1 106 ? 0.336 -10.260 4.350 1.00 93.00 106 LEU A N 1
ATOM 889 C CA . LEU A 1 106 ? 0.310 -9.315 3.234 1.00 93.00 106 LEU A CA 1
ATOM 890 C C . LEU A 1 106 ? 1.000 -9.880 1.990 1.00 93.00 106 LEU A C 1
ATOM 892 O O . LEU A 1 106 ? 0.511 -9.662 0.886 1.00 93.00 106 LEU A O 1
ATOM 896 N N . LEU A 1 107 ? 2.100 -10.623 2.149 1.00 92.75 107 LEU A N 1
ATOM 897 C CA . LEU A 1 107 ? 2.736 -11.307 1.022 1.00 92.75 107 LEU A CA 1
ATOM 898 C C . LEU A 1 107 ? 1.794 -12.353 0.416 1.00 92.75 107 LEU A C 1
ATOM 900 O O . LEU A 1 107 ? 1.598 -12.375 -0.795 1.00 92.75 107 LEU A O 1
ATOM 904 N N . THR A 1 108 ? 1.160 -13.158 1.267 1.00 88.69 108 THR A N 1
ATOM 905 C CA . THR A 1 108 ? 0.305 -14.274 0.841 1.00 88.69 108 THR A CA 1
ATOM 906 C C . THR A 1 108 ? -0.994 -13.802 0.185 1.00 88.69 108 THR A C 1
ATOM 908 O O . THR A 1 108 ? -1.425 -14.368 -0.813 1.00 88.69 108 THR A O 1
ATOM 911 N N . HIS A 1 109 ? -1.623 -12.754 0.720 1.00 88.44 109 HIS A N 1
ATOM 912 C CA . HIS A 1 109 ? -2.956 -12.330 0.281 1.00 88.44 109 HIS A CA 1
ATOM 913 C C . HIS A 1 109 ? -2.950 -11.113 -0.640 1.00 88.44 109 HIS A C 1
ATOM 915 O O . HIS A 1 109 ? -3.866 -10.961 -1.442 1.00 88.44 109 HIS A O 1
ATOM 921 N N . LEU A 1 110 ? -1.950 -10.233 -0.532 1.00 85.19 110 LEU A N 1
ATOM 922 C CA . LEU A 1 110 ? -1.978 -8.924 -1.188 1.00 85.19 110 LEU A CA 1
ATOM 923 C C . LEU A 1 110 ? -0.790 -8.652 -2.104 1.00 85.19 110 LEU A C 1
ATOM 925 O O . LEU A 1 110 ? -0.798 -7.610 -2.743 1.00 85.19 110 LEU A O 1
ATOM 929 N N . ALA A 1 111 ? 0.232 -9.504 -2.176 1.00 77.00 111 ALA A N 1
ATOM 930 C CA . ALA A 1 111 ? 1.421 -9.254 -3.000 1.00 77.00 111 ALA A CA 1
ATOM 931 C C . ALA A 1 111 ? 1.479 -10.087 -4.289 1.00 77.00 111 ALA A C 1
ATOM 933 O O . ALA A 1 111 ? 2.508 -10.078 -4.955 1.00 77.00 111 ALA A O 1
ATOM 934 N N . ALA A 1 112 ? 0.402 -10.802 -4.636 1.00 67.94 112 ALA A N 1
ATOM 935 C CA . ALA A 1 112 ? 0.379 -11.782 -5.731 1.00 67.94 112 ALA A CA 1
ATOM 936 C C . ALA A 1 112 ? 1.512 -12.828 -5.644 1.00 67.94 112 ALA A C 1
ATOM 938 O O . ALA A 1 112 ? 1.904 -13.420 -6.649 1.00 67.94 112 ALA A O 1
ATOM 939 N N . VAL A 1 113 ? 2.040 -13.075 -4.440 1.00 58.53 113 VAL A N 1
ATOM 940 C CA . VAL A 1 113 ? 3.068 -14.091 -4.226 1.00 58.53 113 VAL A CA 1
ATOM 941 C C . VAL A 1 113 ? 2.373 -15.446 -4.212 1.00 58.53 113 VAL A C 1
ATOM 943 O O . VAL A 1 113 ? 1.585 -15.742 -3.317 1.00 58.53 113 VAL A O 1
ATOM 946 N N . SER A 1 114 ? 2.654 -16.274 -5.217 1.00 47.91 114 SER A N 1
ATOM 947 C CA . SER A 1 114 ? 2.238 -17.676 -5.199 1.00 47.91 114 SER A CA 1
ATOM 948 C C . SER A 1 114 ? 3.158 -18.455 -4.264 1.00 47.91 114 SER A C 1
ATOM 950 O O . SER A 1 114 ? 4.359 -18.538 -4.510 1.00 47.91 114 SER A O 1
ATOM 952 N N . MET A 1 115 ? 2.600 -19.036 -3.204 1.00 43.69 115 MET A N 1
ATOM 953 C CA . MET A 1 115 ? 3.293 -20.044 -2.402 1.00 43.69 115 MET A CA 1
ATOM 954 C C . MET A 1 115 ? 3.279 -21.358 -3.194 1.00 43.69 115 MET A C 1
ATOM 956 O O . MET A 1 115 ? 2.273 -22.066 -3.187 1.00 43.69 115 MET A O 1
ATOM 960 N N . ARG A 1 116 ? 4.345 -21.642 -3.942 1.00 39.62 116 ARG A N 1
ATOM 961 C CA . ARG A 1 116 ? 4.608 -22.968 -4.516 1.00 39.62 116 ARG A CA 1
ATOM 962 C C . ARG A 1 116 ? 5.818 -23.582 -3.841 1.00 39.62 116 ARG A C 1
ATOM 964 O O . ARG A 1 116 ? 6.760 -22.812 -3.552 1.00 39.62 116 ARG A O 1
#

Foldseek 3Di:
DPDPPVLVVLCVVPLVLQLVLLCLLFVDSVQLNVLSVVLSVVCVVVVVVLVPDPRSVVVSNVSSNVSSVVPRPPVVNPVDDPPDPVVSVSSVVSVVDDSVVSVVCSCPPRVPDDPD

pLDDT: mean 88.12, std 13.32, range [39.62, 98.0]

Secondary structure (DSSP, 8-state):
---HHHHHHHHHHHHHHHHHHHHHHHS-HHHHHHHHHHHHHHHHHTHHHHTTSSSHHHHHHHHHHHHHHHH---S-TT-STT--HHHHHHHHHHHTS-HHHHHHHHHHHHS-----

Radius of gyration: 14.82 Å; chains: 1; bounding box: 35×33×40 Å